Protein AF-A0A078LYP4-F1 (afdb_monomer_lite)

Radius of gyration: 14.99 Å; chains: 1; bounding box: 34×28×52 Å

InterPro domains:
  IPR005358 Putative zinc- or iron-chelating domain containing protein [PF03692] (8-87)

Secondary structure (DSSP, 8-state):
--HHHHHHTTSS-GGGGGS-HHHHHHHHHHTTSEEEEETTTTEEEEPBPTTS-BTTB-TTT-SBTTSTT--HHHHTTTTSSSSTT--TTS------

Foldseek 3Di:
DAPVLCVLVVNDPPVCVPPQLVVSQVVCVVVQQFPDADNVVRDTHGHADPVRHGPQQDPPPRDGVSNVSGGCCVVVPPCHDPDHPDDPPDPPPPDD

Sequence (96 aa):
MRIDDLIRLELVDAFEREEPAKSIARRLTKAGVIEHFNQKNGTFTLTRLTNGDCLYLDRQTRLCTVYERRPDTCRNHPKIGPRPGYCAYQQKITAR

Structure (mmCIF, N/CA/C/O backbone):
data_AF-A0A078LYP4-F1
#
_entry.id   AF-A0A078LYP4-F1
#
loop_
_atom_site.group_PDB
_atom_site.id
_atom_site.type_symbol
_atom_site.label_atom_id
_atom_site.label_alt_id
_atom_site.label_comp_id
_atom_site.label_asym_id
_atom_site.label_entity_id
_atom_site.label_seq_id
_atom_site.pdbx_PDB_ins_code
_atom_site.Cartn_x
_atom_site.Cartn_y
_atom_site.Cartn_z
_atom_site.occupancy
_atom_site.B_iso_or_equiv
_atom_site.auth_seq_id
_atom_site.auth_comp_id
_atom_site.auth_asym_id
_atom_site.auth_atom_id
_atom_site.pdbx_PDB_model_num
ATOM 1 N N . MET A 1 1 ? 4.634 -3.030 0.236 1.00 92.62 1 MET A N 1
ATOM 2 C CA . MET A 1 1 ? 4.109 -3.950 -0.797 1.00 92.62 1 MET A CA 1
ATOM 3 C C . MET A 1 1 ? 4.971 -3.884 -2.049 1.00 92.62 1 MET A C 1
ATOM 5 O O . MET A 1 1 ? 5.693 -2.903 -2.204 1.00 92.62 1 MET A O 1
ATOM 9 N N . ARG A 1 2 ? 4.955 -4.926 -2.886 1.00 94.00 2 ARG A N 1
ATOM 10 C CA . ARG A 1 2 ? 5.694 -4.997 -4.169 1.00 94.00 2 ARG A CA 1
ATOM 11 C C . ARG A 1 2 ? 4.743 -4.883 -5.367 1.00 94.00 2 ARG A C 1
ATOM 13 O O . ARG A 1 2 ? 3.546 -4.750 -5.169 1.00 94.00 2 ARG A O 1
ATOM 20 N N . ILE A 1 3 ? 5.256 -4.920 -6.596 1.00 95.38 3 ILE A N 1
ATOM 21 C CA . ILE A 1 3 ? 4.422 -4.781 -7.801 1.00 95.38 3 ILE A CA 1
ATOM 22 C C . ILE A 1 3 ? 3.334 -5.860 -7.913 1.00 95.38 3 ILE A C 1
ATOM 24 O O . ILE A 1 3 ? 2.196 -5.529 -8.222 1.00 95.38 3 ILE A O 1
ATOM 28 N N . ASP A 1 4 ? 3.620 -7.109 -7.536 1.00 95.31 4 ASP A N 1
ATOM 29 C CA . ASP A 1 4 ? 2.613 -8.183 -7.561 1.00 95.31 4 ASP A CA 1
ATOM 30 C C . ASP A 1 4 ? 1.451 -7.934 -6.589 1.00 95.31 4 ASP A C 1
ATOM 32 O O . ASP A 1 4 ? 0.314 -8.316 -6.859 1.00 95.31 4 ASP A O 1
ATOM 36 N N . ASP A 1 5 ? 1.703 -7.232 -5.481 1.00 95.62 5 ASP A N 1
ATOM 37 C CA . ASP A 1 5 ? 0.643 -6.793 -4.573 1.00 95.62 5 ASP A CA 1
ATOM 38 C C . ASP A 1 5 ? -0.247 -5.720 -5.217 1.00 95.62 5 ASP A C 1
ATOM 40 O O . ASP A 1 5 ? -1.447 -5.693 -4.956 1.00 95.62 5 ASP A O 1
ATOM 44 N N . LEU A 1 6 ? 0.327 -4.837 -6.042 1.00 96.50 6 LEU A N 1
ATOM 45 C CA . LEU A 1 6 ? -0.431 -3.818 -6.773 1.00 96.50 6 LEU A CA 1
ATOM 46 C C . LEU A 1 6 ? -1.289 -4.445 -7.875 1.00 96.50 6 LEU A C 1
ATOM 48 O O . LEU A 1 6 ? -2.423 -4.016 -8.065 1.00 96.50 6 LEU A O 1
ATOM 52 N N . ILE A 1 7 ? -0.771 -5.480 -8.542 1.00 96.31 7 ILE A N 1
ATOM 53 C CA . ILE A 1 7 ? -1.514 -6.262 -9.538 1.00 96.31 7 ILE A CA 1
ATOM 54 C C . ILE A 1 7 ? -2.668 -7.006 -8.876 1.00 96.31 7 ILE A C 1
ATOM 56 O O . ILE A 1 7 ? -3.796 -6.954 -9.353 1.00 96.31 7 ILE A O 1
ATOM 60 N N . ARG A 1 8 ? -2.423 -7.641 -7.724 1.00 95.94 8 ARG A N 1
ATOM 61 C CA . ARG A 1 8 ? -3.478 -8.311 -6.952 1.00 95.94 8 ARG A CA 1
ATOM 62 C C . ARG A 1 8 ? -4.580 -7.346 -6.510 1.00 95.94 8 ARG A C 1
ATOM 64 O O . ARG A 1 8 ? -5.741 -7.733 -6.465 1.00 95.94 8 ARG A O 1
ATOM 71 N N . LEU A 1 9 ? -4.216 -6.105 -6.188 1.00 96.06 9 LEU A N 1
ATOM 72 C CA . LEU A 1 9 ? -5.155 -5.027 -5.872 1.00 96.06 9 LEU A CA 1
ATOM 73 C C . LEU A 1 9 ? -5.816 -4.396 -7.107 1.00 96.06 9 LEU A C 1
ATOM 75 O O . LEU A 1 9 ? -6.629 -3.491 -6.933 1.00 96.06 9 LEU A O 1
ATOM 79 N N . GLU A 1 10 ? -5.474 -4.850 -8.316 1.00 96.06 10 GLU A N 1
ATOM 80 C CA . GLU A 1 10 ? -5.966 -4.325 -9.598 1.00 96.06 10 GLU A CA 1
ATOM 81 C C . GLU A 1 10 ? -5.667 -2.828 -9.799 1.00 96.06 10 GLU A C 1
ATOM 83 O O . GLU A 1 10 ? -6.397 -2.099 -10.463 1.00 96.06 10 GLU A O 1
ATOM 88 N N . LEU A 1 11 ? -4.568 -2.344 -9.213 1.00 96.00 11 LEU A N 1
ATOM 89 C CA . LEU A 1 11 ? -4.089 -0.963 -9.373 1.00 96.00 11 LEU A CA 1
ATOM 90 C C . LEU A 1 11 ? -3.120 -0.800 -10.549 1.00 96.00 11 LEU A C 1
ATOM 92 O O . LEU A 1 11 ? -2.829 0.321 -10.990 1.00 96.00 11 LEU A O 1
ATOM 96 N N . VAL A 1 12 ? -2.557 -1.925 -10.974 1.00 96.50 12 VAL A N 1
ATOM 97 C CA . VAL A 1 12 ? -1.492 -2.061 -11.961 1.00 96.50 12 VAL A CA 1
ATOM 98 C C . VAL A 1 12 ? -1.778 -3.323 -12.766 1.00 96.50 12 VAL A C 1
ATOM 100 O O . VAL A 1 12 ? -2.193 -4.331 -12.195 1.00 96.50 12 VAL A O 1
ATOM 103 N N . ASP A 1 13 ? -1.564 -3.273 -14.072 1.00 96.00 13 ASP A N 1
ATOM 104 C CA . ASP A 1 13 ? -1.713 -4.437 -14.941 1.00 96.00 13 ASP A CA 1
ATOM 105 C C . ASP A 1 13 ? -0.496 -5.382 -14.829 1.00 96.00 13 ASP A C 1
ATOM 107 O O . ASP A 1 13 ? 0.626 -4.972 -14.529 1.00 96.00 13 ASP A O 1
ATOM 111 N N . ALA A 1 14 ? -0.698 -6.672 -15.091 1.00 94.31 14 ALA A N 1
ATOM 112 C CA . ALA A 1 14 ? 0.370 -7.661 -15.172 1.00 94.31 14 ALA A CA 1
ATOM 113 C C . ALA A 1 14 ? 1.469 -7.311 -16.199 1.00 94.31 14 ALA A C 1
ATOM 115 O O . ALA A 1 14 ? 2.633 -7.651 -15.959 1.00 94.31 14 ALA A O 1
ATOM 116 N N . PHE A 1 15 ? 1.130 -6.640 -17.304 1.00 94.44 15 PHE A N 1
ATOM 117 C CA . PHE A 1 15 ? 2.094 -6.193 -18.319 1.00 94.44 15 PHE A CA 1
ATOM 118 C C . PHE A 1 15 ? 2.985 -5.049 -17.820 1.00 94.44 15 PHE A C 1
ATOM 120 O O . PHE A 1 15 ? 4.139 -4.941 -18.227 1.00 94.44 15 PHE A O 1
ATOM 127 N N . GLU A 1 16 ? 2.513 -4.251 -16.857 1.00 93.38 16 GLU A N 1
ATOM 128 C CA . GLU A 1 16 ? 3.298 -3.1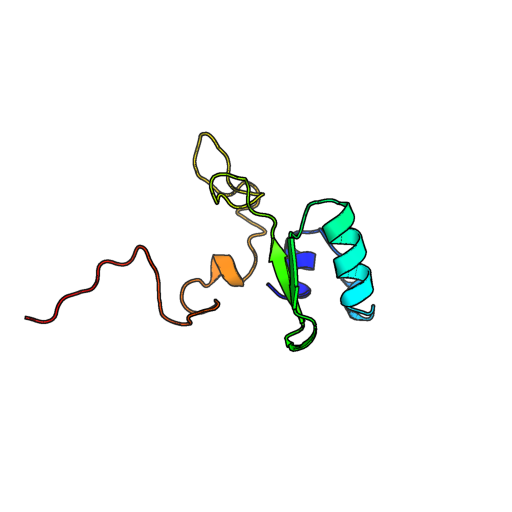54 -16.280 1.00 93.38 16 GLU A CA 1
ATOM 129 C C . GLU A 1 16 ? 4.462 -3.654 -15.400 1.00 93.38 16 GLU A C 1
ATOM 131 O O . GLU A 1 16 ? 5.250 -2.849 -14.909 1.00 93.38 16 GLU A O 1
ATOM 136 N N . ARG A 1 17 ? 4.643 -4.973 -15.205 1.00 92.88 17 ARG A N 1
ATOM 137 C CA . ARG A 1 17 ? 5.826 -5.512 -14.498 1.00 92.88 17 ARG A CA 1
ATOM 138 C C . ARG A 1 17 ? 7.149 -5.111 -15.137 1.00 92.88 17 ARG A C 1
ATOM 140 O O . ARG A 1 17 ? 8.149 -5.002 -14.429 1.00 92.88 17 ARG A O 1
ATOM 147 N N . GLU A 1 18 ? 7.147 -4.936 -16.451 1.00 92.19 18 GLU A N 1
ATOM 148 C CA . GLU A 1 18 ? 8.331 -4.561 -17.223 1.00 92.19 18 GLU A CA 1
ATOM 149 C C . GLU A 1 18 ? 8.550 -3.043 -17.239 1.00 92.19 18 GLU A C 1
ATOM 151 O O . GLU A 1 18 ? 9.625 -2.569 -17.613 1.00 92.19 18 GLU A O 1
ATOM 156 N N . GLU A 1 19 ? 7.567 -2.262 -16.780 1.00 93.06 19 GLU A N 1
ATOM 157 C CA . GLU A 1 19 ? 7.714 -0.821 -16.679 1.00 93.06 19 GLU A CA 1
ATOM 158 C C . GLU A 1 19 ? 8.615 -0.414 -15.503 1.00 93.06 19 GLU A C 1
ATOM 160 O O . GLU A 1 19 ? 8.641 -1.053 -14.443 1.00 93.06 19 GLU A O 1
ATOM 165 N N . PRO A 1 20 ? 9.334 0.718 -15.619 1.00 95.44 20 PRO A N 1
ATOM 166 C CA . PRO A 1 20 ? 10.091 1.254 -14.501 1.00 95.44 20 PRO A CA 1
ATOM 167 C C . PRO A 1 20 ? 9.180 1.525 -13.296 1.00 95.44 20 PRO A C 1
ATOM 169 O O . PRO A 1 20 ? 8.350 2.423 -13.330 1.00 95.44 20 PRO A O 1
ATOM 172 N N . ALA A 1 21 ? 9.404 0.863 -12.157 1.00 95.94 21 ALA A N 1
ATOM 173 C CA . ALA A 1 21 ? 8.578 1.032 -10.947 1.00 95.94 21 ALA A CA 1
ATOM 174 C C . ALA A 1 21 ? 8.366 2.500 -10.503 1.00 95.94 21 ALA A C 1
ATOM 176 O O . ALA A 1 21 ? 7.375 2.837 -9.854 1.00 95.94 21 ALA A O 1
ATOM 177 N N . LYS A 1 22 ? 9.284 3.401 -10.876 1.00 96.31 22 LYS A N 1
ATOM 178 C CA . LYS A 1 22 ? 9.182 4.845 -10.638 1.00 96.31 22 LYS A CA 1
ATOM 179 C C . LYS A 1 22 ? 8.075 5.531 -11.459 1.00 96.31 22 LYS A C 1
ATOM 181 O O . LYS A 1 22 ? 7.492 6.485 -10.944 1.00 96.31 22 LYS A O 1
ATOM 186 N N . SER A 1 23 ? 7.787 5.104 -12.695 1.00 96.62 23 SER A N 1
ATOM 187 C CA . SER A 1 23 ? 6.665 5.643 -13.490 1.00 96.62 23 SER A CA 1
ATOM 188 C C . SER A 1 23 ? 5.336 5.267 -12.837 1.00 96.62 23 SER A C 1
ATOM 190 O O . SER A 1 23 ? 4.528 6.150 -12.540 1.00 96.62 23 SER A O 1
ATOM 192 N N . ILE A 1 24 ? 5.185 3.987 -12.488 1.00 97.38 24 ILE A N 1
ATOM 193 C CA . ILE A 1 24 ? 4.033 3.441 -11.762 1.00 97.38 24 ILE A CA 1
ATOM 194 C C . ILE A 1 24 ? 3.837 4.190 -10.442 1.00 97.38 24 ILE A C 1
ATOM 196 O O . ILE A 1 24 ? 2.745 4.682 -10.161 1.00 97.38 24 ILE A O 1
ATOM 200 N N . ALA A 1 25 ? 4.905 4.365 -9.656 1.00 97.88 25 ALA A N 1
ATOM 201 C CA . ALA A 1 25 ? 4.843 5.099 -8.395 1.00 97.88 25 ALA A CA 1
ATOM 202 C C . ALA A 1 25 ? 4.319 6.530 -8.582 1.00 97.88 25 ALA A C 1
ATOM 204 O O . ALA A 1 25 ? 3.424 6.955 -7.859 1.00 97.88 25 ALA A O 1
ATOM 205 N N . ARG A 1 26 ? 4.820 7.269 -9.582 1.00 97.75 26 ARG A N 1
ATOM 206 C CA . ARG A 1 26 ? 4.349 8.635 -9.870 1.00 97.75 26 ARG A CA 1
ATOM 207 C C . ARG A 1 26 ? 2.861 8.668 -10.213 1.00 97.75 26 ARG A C 1
ATOM 209 O O . ARG A 1 26 ? 2.147 9.531 -9.701 1.00 97.75 26 ARG A O 1
ATOM 216 N N . ARG A 1 27 ? 2.393 7.731 -11.045 1.00 97.69 27 ARG A N 1
ATOM 217 C CA . ARG A 1 27 ? 0.976 7.600 -11.416 1.00 97.69 27 ARG A CA 1
ATOM 218 C C . ARG A 1 27 ? 0.108 7.323 -10.187 1.00 97.69 27 ARG A C 1
ATOM 220 O O . ARG A 1 27 ? -0.874 8.029 -9.967 1.00 97.69 27 ARG A O 1
ATOM 227 N N . LEU A 1 28 ? 0.502 6.361 -9.354 1.00 97.94 28 LEU A N 1
ATOM 228 C CA . LEU A 1 28 ?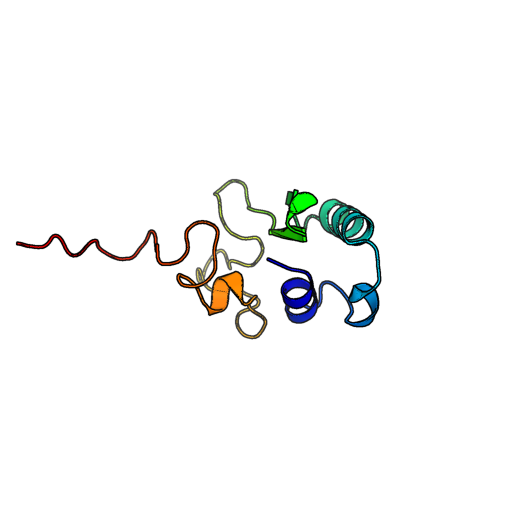 -0.247 5.977 -8.154 1.00 97.94 28 LEU A CA 1
ATOM 229 C C . LEU A 1 28 ? -0.219 7.045 -7.053 1.00 97.94 28 LEU A C 1
ATOM 231 O O . LEU A 1 28 ? -1.221 7.221 -6.361 1.00 97.94 28 LEU A O 1
ATOM 235 N N . THR A 1 29 ? 0.878 7.794 -6.904 1.00 98.06 29 THR A N 1
ATOM 236 C CA . THR A 1 29 ? 0.936 8.944 -5.987 1.00 98.06 29 THR A CA 1
ATOM 237 C C . THR A 1 29 ? -0.008 10.049 -6.445 1.00 98.06 29 THR A C 1
ATOM 239 O O . THR A 1 29 ? -0.751 10.585 -5.629 1.00 98.06 29 THR A O 1
ATOM 242 N N . LYS A 1 30 ? -0.051 10.358 -7.750 1.00 98.19 30 LYS A N 1
ATOM 243 C CA . LYS A 1 30 ? -1.001 11.342 -8.297 1.00 98.19 30 LYS A CA 1
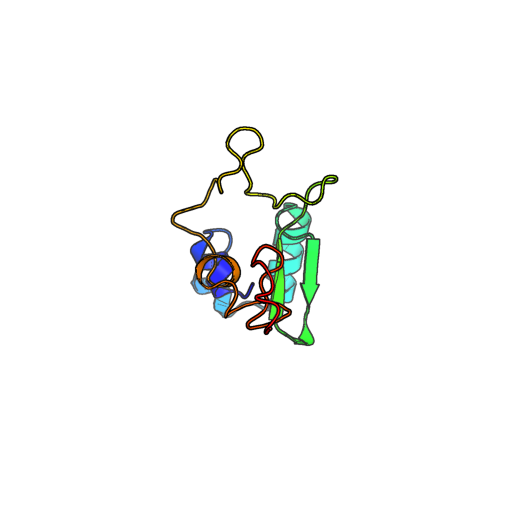ATOM 244 C C . LYS A 1 30 ? -2.459 10.917 -8.086 1.00 98.19 30 LYS A C 1
ATOM 246 O O . LYS A 1 30 ? -3.306 11.770 -7.853 1.00 98.19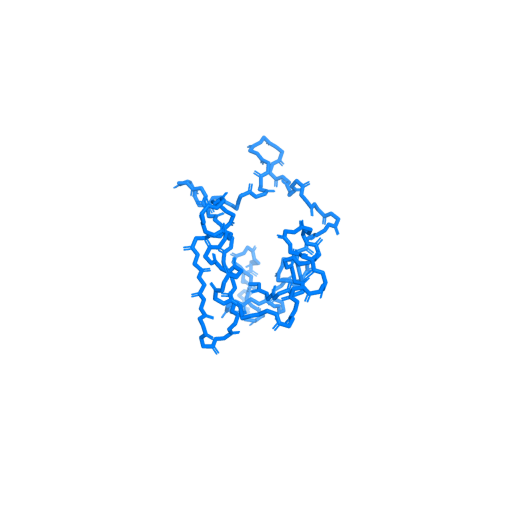 30 LYS A O 1
ATOM 251 N N . ALA A 1 31 ? -2.739 9.615 -8.135 1.00 97.75 31 ALA A N 1
ATOM 252 C CA . ALA A 1 31 ? -4.056 9.053 -7.836 1.00 97.75 31 ALA A CA 1
ATOM 253 C C . ALA A 1 31 ? -4.379 8.984 -6.327 1.00 97.75 31 ALA A C 1
ATOM 255 O O . ALA A 1 31 ? -5.480 8.587 -5.961 1.00 97.75 31 ALA A O 1
ATOM 256 N N . GLY A 1 32 ? -3.435 9.331 -5.444 1.00 97.31 32 GLY A N 1
ATOM 257 C CA . GLY A 1 32 ? -3.619 9.264 -3.991 1.00 97.31 32 GLY A CA 1
ATOM 258 C C . GLY A 1 32 ? -3.650 7.843 -3.421 1.00 97.31 32 GLY A C 1
ATOM 259 O O . GLY A 1 32 ? -4.042 7.655 -2.272 1.00 97.31 32 GLY A O 1
ATOM 260 N N . VAL A 1 33 ? -3.230 6.837 -4.193 1.00 97.69 33 VAL A N 1
ATOM 261 C CA . VAL A 1 33 ? -3.257 5.421 -3.789 1.00 97.69 33 VAL A CA 1
ATOM 262 C C . VAL A 1 33 ? -2.058 5.056 -2.914 1.00 97.69 33 VAL A C 1
ATOM 264 O O . VAL A 1 33 ? -2.186 4.279 -1.966 1.00 97.69 33 VAL A O 1
ATOM 267 N N . ILE A 1 34 ? -0.890 5.626 -3.222 1.00 97.94 34 ILE A N 1
ATOM 268 C CA . ILE A 1 34 ? 0.338 5.449 -2.442 1.00 97.94 34 ILE A CA 1
ATOM 269 C C . ILE A 1 34 ? 0.842 6.795 -1.920 1.00 97.94 34 ILE A C 1
ATOM 271 O O . ILE A 1 34 ? 0.812 7.799 -2.633 1.00 97.94 34 ILE A O 1
ATOM 275 N N . GLU A 1 35 ? 1.401 6.787 -0.714 1.00 97.44 35 GLU A N 1
ATOM 276 C CA . GLU A 1 35 ? 2.048 7.958 -0.108 1.00 97.44 35 GLU A CA 1
ATOM 277 C C . GLU A 1 35 ? 3.573 7.939 -0.265 1.00 97.44 35 GLU A C 1
ATOM 279 O O . GLU A 1 35 ? 4.223 8.976 -0.159 1.00 97.44 35 GLU A O 1
ATOM 284 N N . HIS A 1 36 ? 4.167 6.767 -0.515 1.00 97.00 36 HIS A N 1
ATOM 285 C CA . HIS A 1 36 ? 5.618 6.632 -0.608 1.00 97.00 36 HIS A CA 1
ATOM 286 C C . HIS A 1 36 ? 6.050 5.460 -1.500 1.00 97.00 36 HIS A C 1
ATOM 288 O O . HIS A 1 36 ? 5.426 4.395 -1.510 1.00 97.00 36 HIS A O 1
ATOM 294 N N . PHE A 1 37 ? 7.170 5.645 -2.203 1.00 97.94 37 PHE A N 1
ATOM 295 C CA . PHE A 1 37 ? 7.858 4.611 -2.971 1.00 97.94 37 PHE A CA 1
ATOM 296 C C . PHE A 1 37 ? 9.344 4.577 -2.602 1.00 97.94 37 PHE A C 1
ATOM 298 O O . PHE A 1 37 ? 10.058 5.568 -2.744 1.00 97.94 37 PHE A O 1
ATOM 305 N N . ASN A 1 38 ? 9.821 3.416 -2.159 1.00 96.44 38 ASN A N 1
ATOM 306 C CA . ASN A 1 38 ? 11.231 3.170 -1.892 1.00 96.44 38 ASN A CA 1
ATOM 307 C C . ASN A 1 38 ? 11.882 2.529 -3.122 1.00 96.44 38 ASN A C 1
ATOM 309 O O . ASN A 1 38 ? 11.721 1.333 -3.373 1.00 96.44 38 ASN A O 1
ATOM 313 N N . GLN A 1 39 ? 12.666 3.323 -3.853 1.00 95.44 39 GLN A N 1
ATOM 314 C CA . GLN A 1 39 ? 13.331 2.874 -5.075 1.00 95.44 39 GLN A CA 1
ATOM 315 C C . GLN A 1 39 ? 14.369 1.771 -4.828 1.00 95.44 39 GLN A C 1
ATOM 317 O O . GLN A 1 39 ? 14.471 0.857 -5.639 1.00 95.44 39 GLN A O 1
ATOM 322 N N . LYS A 1 40 ? 15.106 1.818 -3.709 1.00 94.62 40 LYS A N 1
ATOM 323 C CA . LYS A 1 40 ? 16.143 0.823 -3.383 1.00 94.62 40 LYS A CA 1
ATOM 324 C C . LYS A 1 40 ? 15.559 -0.586 -3.264 1.00 94.62 40 LYS A C 1
ATOM 326 O O . LYS A 1 40 ? 16.169 -1.546 -3.717 1.00 94.62 40 LYS A O 1
ATOM 331 N N . ASN A 1 41 ? 14.381 -0.696 -2.653 1.00 92.00 41 ASN A N 1
ATOM 332 C CA . ASN A 1 41 ? 13.763 -1.983 -2.338 1.00 92.00 41 ASN A CA 1
ATOM 333 C C . ASN A 1 41 ? 12.601 -2.343 -3.279 1.00 92.00 41 ASN A C 1
ATOM 335 O O . ASN A 1 41 ? 12.021 -3.422 -3.135 1.00 92.00 41 ASN A O 1
ATOM 339 N N . GLY A 1 42 ? 12.228 -1.438 -4.190 1.00 94.19 42 GLY A N 1
ATOM 340 C CA . GLY A 1 42 ? 11.067 -1.590 -5.067 1.00 94.19 42 GLY A CA 1
ATOM 341 C C . GLY A 1 42 ? 9.753 -1.719 -4.294 1.00 94.19 42 GLY A C 1
ATOM 342 O O . GLY A 1 42 ? 8.884 -2.498 -4.684 1.00 94.19 42 GLY A O 1
ATOM 343 N N . THR A 1 43 ? 9.622 -1.025 -3.157 1.00 95.38 43 THR A N 1
ATOM 344 C CA . THR A 1 43 ? 8.440 -1.142 -2.295 1.00 95.38 43 THR A CA 1
ATOM 345 C C . THR A 1 43 ? 7.563 0.097 -2.331 1.00 95.38 43 THR A C 1
ATOM 347 O O . THR A 1 43 ? 8.034 1.228 -2.244 1.00 95.38 43 THR A O 1
ATOM 350 N N . PHE A 1 44 ? 6.259 -0.141 -2.399 1.00 96.62 44 PHE A N 1
ATOM 351 C CA . PHE A 1 44 ? 5.211 0.868 -2.360 1.00 96.62 44 PHE A CA 1
ATOM 352 C C . PHE A 1 44 ? 4.537 0.852 -0.983 1.00 96.62 44 PHE A C 1
ATOM 354 O O . PHE A 1 44 ? 4.390 -0.213 -0.363 1.00 96.62 44 PHE A O 1
ATOM 361 N N . THR A 1 45 ? 4.131 2.025 -0.510 1.00 95.88 45 THR A N 1
ATOM 362 C CA . THR A 1 45 ? 3.372 2.212 0.729 1.00 95.88 45 THR A CA 1
ATOM 363 C C . THR A 1 45 ? 2.030 2.831 0.378 1.00 95.88 45 THR A C 1
ATOM 365 O O . THR A 1 45 ? 1.995 3.945 -0.141 1.00 95.88 45 THR A O 1
ATOM 368 N N . LEU A 1 46 ? 0.941 2.111 0.659 1.00 96.56 46 LEU A N 1
ATOM 369 C CA . LEU A 1 46 ? -0.414 2.638 0.493 1.00 96.56 46 LEU A CA 1
ATOM 370 C C . LEU A 1 46 ? -0.607 3.899 1.330 1.00 96.56 46 LEU A C 1
ATOM 372 O O . LEU A 1 46 ? -0.062 4.002 2.429 1.00 96.56 46 LEU A O 1
ATOM 376 N N . THR A 1 47 ? -1.415 4.815 0.816 1.00 97.94 47 THR A N 1
ATOM 377 C CA . THR A 1 47 ? -1.796 6.027 1.534 1.00 97.94 47 THR A CA 1
ATOM 378 C C . THR A 1 47 ? -2.459 5.683 2.860 1.00 97.94 47 THR A C 1
ATOM 380 O O . THR A 1 47 ? -3.333 4.811 2.939 1.00 97.94 47 THR A O 1
ATOM 383 N N . ARG A 1 48 ? -2.052 6.395 3.908 1.00 96.38 48 ARG A N 1
ATOM 384 C CA . ARG A 1 48 ? -2.734 6.404 5.194 1.00 96.38 48 ARG A CA 1
ATOM 385 C C . ARG A 1 48 ? -3.560 7.672 5.334 1.00 96.38 48 ARG A C 1
ATOM 387 O O . ARG A 1 48 ? -3.158 8.754 4.914 1.00 96.38 48 ARG A O 1
ATOM 394 N N . LEU A 1 49 ? -4.734 7.530 5.931 1.00 95.31 49 LEU A N 1
ATOM 395 C CA . LEU A 1 49 ? -5.571 8.657 6.315 1.00 95.31 49 LEU A CA 1
ATOM 396 C C . LEU A 1 49 ? -4.938 9.403 7.499 1.00 95.31 49 LEU A C 1
ATOM 398 O O . LEU A 1 49 ? -4.040 8.897 8.172 1.00 95.31 49 LEU A O 1
ATOM 402 N N . THR A 1 50 ? -5.435 10.604 7.791 1.00 94.19 50 THR A N 1
ATOM 403 C CA . THR A 1 50 ? -4.922 11.458 8.879 1.00 9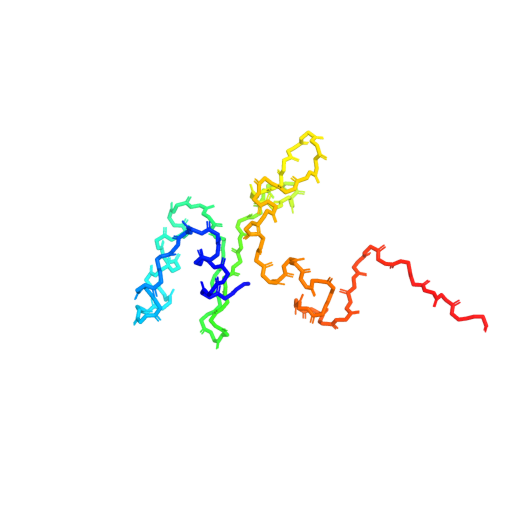4.19 50 THR A CA 1
ATOM 404 C C . THR A 1 50 ? -4.989 10.804 10.260 1.00 94.19 50 THR A C 1
ATOM 406 O O . THR A 1 50 ? -4.190 11.127 11.132 1.00 94.19 50 THR A O 1
ATOM 409 N N . ASN A 1 51 ? -5.904 9.855 10.457 1.00 93.44 51 ASN A N 1
ATOM 410 C CA . ASN A 1 51 ? -6.037 9.062 11.679 1.00 93.44 51 ASN A CA 1
ATOM 411 C C . ASN A 1 51 ? -5.146 7.800 11.699 1.00 93.44 51 ASN A C 1
ATOM 413 O O . ASN A 1 51 ? -5.255 6.990 12.615 1.00 93.44 51 ASN A O 1
ATOM 417 N N . GLY A 1 52 ? -4.287 7.613 10.695 1.00 92.56 52 GLY A N 1
ATOM 418 C CA . GLY A 1 52 ? -3.404 6.456 10.561 1.00 92.56 52 GLY A CA 1
ATOM 419 C C . GLY A 1 52 ? -4.042 5.226 9.911 1.00 92.56 52 GLY A C 1
ATOM 420 O O . GLY A 1 52 ? -3.351 4.219 9.744 1.00 92.56 52 GLY A O 1
ATOM 421 N N . ASP A 1 53 ? -5.314 5.289 9.511 1.00 95.06 53 ASP A N 1
ATOM 422 C CA . ASP A 1 53 ? -5.986 4.171 8.847 1.00 95.06 53 ASP A CA 1
ATOM 423 C C . ASP A 1 53 ? -5.436 3.920 7.443 1.00 95.06 53 ASP A C 1
ATOM 425 O O . ASP A 1 53 ? -5.102 4.845 6.706 1.00 95.06 53 ASP A O 1
ATOM 429 N N . CYS A 1 54 ? -5.402 2.651 7.038 1.00 94.38 54 CYS A N 1
ATOM 430 C CA . CYS A 1 54 ? -5.143 2.277 5.649 1.00 94.38 54 CYS A CA 1
ATOM 431 C C . CYS A 1 54 ? -6.255 2.807 4.726 1.00 94.38 54 CYS A C 1
ATOM 433 O O . CYS A 1 54 ? -7.428 2.759 5.095 1.00 94.38 54 CYS A O 1
ATOM 435 N N . LEU A 1 55 ? -5.901 3.209 3.498 1.00 97.00 55 LEU A N 1
ATOM 436 C CA . LEU A 1 55 ? -6.836 3.631 2.444 1.00 97.00 55 LEU A CA 1
ATOM 437 C C . LEU A 1 55 ? -8.026 2.673 2.234 1.00 97.00 55 LEU A C 1
ATOM 439 O O . LEU A 1 55 ? -9.128 3.121 1.936 1.00 97.00 55 LEU A O 1
ATOM 443 N N . TYR A 1 56 ? -7.810 1.364 2.402 1.00 97.06 56 TYR A N 1
ATOM 444 C CA . TYR A 1 56 ? -8.830 0.325 2.209 1.00 97.06 56 TYR A CA 1
ATOM 445 C C . TYR A 1 56 ? -9.468 -0.179 3.508 1.00 97.06 56 TYR A C 1
ATOM 447 O O . TYR A 1 56 ? -10.025 -1.278 3.531 1.00 97.06 56 TYR A O 1
ATOM 455 N N . LEU A 1 57 ? -9.333 0.549 4.616 1.00 96.75 57 LEU A N 1
ATOM 456 C CA . LEU A 1 57 ? -10.010 0.204 5.859 1.00 96.75 57 LEU A CA 1
ATOM 457 C C . LEU A 1 57 ? -11.382 0.875 5.892 1.00 96.75 57 LEU A C 1
ATOM 459 O O . LEU A 1 57 ? -11.486 2.101 5.864 1.00 96.75 57 LEU A O 1
ATOM 463 N N . ASP A 1 58 ? -12.435 0.068 5.961 1.00 96.88 58 ASP A N 1
ATOM 464 C CA . ASP A 1 58 ? -13.788 0.574 6.116 1.00 96.88 58 ASP A CA 1
ATOM 465 C C . ASP A 1 58 ? -13.937 1.271 7.475 1.00 96.88 58 ASP A C 1
ATOM 467 O O . ASP A 1 58 ? -13.572 0.731 8.526 1.00 96.88 58 ASP A O 1
ATOM 471 N N . ARG A 1 59 ? -14.460 2.499 7.460 1.00 94.69 59 ARG A N 1
ATOM 472 C CA . ARG A 1 59 ? -14.486 3.357 8.653 1.00 94.69 59 ARG A CA 1
ATOM 473 C C . ARG A 1 59 ? -15.478 2.882 9.711 1.00 94.69 59 ARG A C 1
ATOM 475 O O . ARG A 1 59 ? -15.262 3.181 10.881 1.00 94.69 59 ARG A O 1
ATOM 482 N N . GLN A 1 60 ? -16.528 2.162 9.318 1.00 95.38 60 GLN A N 1
ATOM 483 C CA . GLN A 1 60 ? -17.583 1.720 10.230 1.00 95.38 60 GLN A CA 1
ATOM 484 C C . GLN A 1 60 ? -17.294 0.315 10.759 1.00 95.38 60 GLN A C 1
ATOM 486 O O . GLN A 1 60 ? -17.190 0.103 11.962 1.00 95.38 60 GLN A O 1
ATOM 491 N N . THR A 1 61 ? -17.108 -0.639 9.852 1.00 97.25 61 THR A N 1
ATOM 492 C CA . THR A 1 61 ? -16.924 -2.060 10.171 1.00 97.25 61 THR A CA 1
ATOM 493 C C . THR A 1 61 ? -15.507 -2.389 10.626 1.00 97.25 61 THR A C 1
ATOM 495 O O . THR A 1 61 ? -15.289 -3.435 11.233 1.00 97.25 61 THR A O 1
ATOM 498 N N . ARG A 1 62 ? -14.528 -1.518 10.330 1.00 94.62 62 ARG A N 1
ATOM 499 C CA . ARG A 1 62 ? -13.093 -1.757 10.572 1.00 94.62 62 ARG A CA 1
ATOM 500 C C . ARG A 1 62 ? -12.568 -3.004 9.854 1.00 94.62 62 ARG A C 1
ATOM 502 O O . ARG A 1 62 ? -11.550 -3.577 10.243 1.00 94.62 62 ARG A O 1
ATOM 509 N N . LEU A 1 63 ? -13.238 -3.404 8.776 1.00 95.50 63 LEU A N 1
ATOM 510 C CA . LEU A 1 63 ? -12.816 -4.477 7.888 1.00 95.50 63 LEU A CA 1
ATOM 511 C C . LEU A 1 63 ? -12.149 -3.900 6.642 1.00 95.50 63 LEU A C 1
ATOM 513 O O . LEU A 1 63 ? -12.336 -2.745 6.274 1.00 95.50 63 LEU A O 1
ATOM 517 N N . CYS A 1 64 ? -11.319 -4.707 5.988 1.00 96.38 64 CYS A N 1
ATOM 518 C CA . CYS A 1 64 ? -10.697 -4.267 4.743 1.00 96.38 64 CYS A CA 1
ATOM 519 C C . CYS A 1 64 ? -11.704 -4.383 3.600 1.00 96.38 64 CYS A C 1
ATOM 521 O O . CYS A 1 64 ? -12.256 -5.463 3.402 1.00 96.38 64 CYS A O 1
ATOM 523 N N . THR A 1 65 ? -11.875 -3.320 2.819 1.00 97.56 65 THR A N 1
ATOM 524 C CA . THR A 1 65 ? -12.804 -3.270 1.680 1.00 97.56 65 THR A CA 1
ATOM 525 C C . THR A 1 65 ? -12.340 -4.103 0.482 1.00 97.56 65 THR A C 1
ATOM 527 O O . THR A 1 65 ? -13.146 -4.481 -0.359 1.00 97.56 65 THR A O 1
ATOM 530 N N . VAL A 1 66 ? -11.051 -4.450 0.420 1.00 96.81 66 VAL A N 1
ATOM 531 C CA . VAL A 1 66 ? -10.442 -5.301 -0.621 1.00 96.81 66 VAL A CA 1
ATOM 532 C C . VAL A 1 66 ? -9.995 -6.653 -0.055 1.00 96.81 66 VAL A C 1
ATOM 534 O O . VAL A 1 66 ? -8.932 -7.163 -0.400 1.00 96.81 66 VAL A O 1
ATOM 537 N N . TYR A 1 67 ? -10.777 -7.229 0.865 1.00 95.06 67 TYR A N 1
ATOM 538 C CA . TYR A 1 67 ? -10.385 -8.403 1.657 1.00 95.06 67 TYR A CA 1
ATOM 539 C C . TYR A 1 67 ? -9.848 -9.573 0.815 1.00 95.06 67 TYR A C 1
ATOM 541 O O . TYR A 1 67 ? -8.784 -10.120 1.112 1.00 95.06 67 TYR A O 1
ATOM 549 N N . GLU A 1 68 ? -10.554 -9.929 -0.257 1.00 95.69 68 GLU A N 1
ATOM 550 C CA . GLU A 1 68 ? -10.194 -11.041 -1.146 1.00 95.69 68 GLU A CA 1
ATOM 551 C C . GLU A 1 68 ? -8.878 -10.782 -1.890 1.00 95.69 68 GLU A C 1
ATOM 553 O O . GLU A 1 68 ? -8.030 -11.668 -1.998 1.00 95.69 68 GLU A O 1
ATOM 558 N N . ARG A 1 69 ? -8.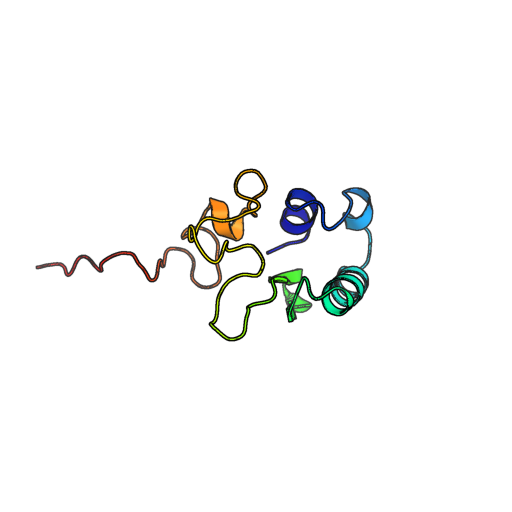660 -9.526 -2.284 1.00 95.81 69 ARG A N 1
ATOM 559 C CA . ARG A 1 69 ? -7.509 -9.035 -3.052 1.00 95.81 69 ARG A CA 1
ATOM 560 C C . ARG A 1 69 ? -6.369 -8.509 -2.178 1.00 95.81 69 ARG A C 1
ATOM 562 O O . ARG A 1 69 ? -5.442 -7.874 -2.673 1.00 95.81 69 ARG A O 1
ATOM 569 N N . ARG A 1 70 ? -6.419 -8.755 -0.863 1.00 95.31 70 ARG A N 1
ATOM 570 C CA . ARG A 1 70 ? -5.410 -8.253 0.077 1.00 95.31 70 ARG A CA 1
ATOM 571 C C . ARG A 1 70 ? -3.991 -8.594 -0.393 1.00 95.31 70 ARG A C 1
ATOM 573 O O . ARG A 1 70 ? -3.734 -9.749 -0.738 1.00 95.31 70 ARG A O 1
ATOM 580 N N . PRO A 1 71 ? -3.060 -7.632 -0.315 1.00 95.12 71 PRO A N 1
ATOM 581 C CA . PRO A 1 71 ? -1.668 -7.868 -0.661 1.00 95.12 71 PRO A CA 1
ATOM 582 C C . PRO A 1 71 ? -1.045 -8.892 0.293 1.00 95.12 71 PRO A C 1
ATOM 584 O O . PRO A 1 71 ? -1.454 -8.999 1.455 1.00 95.12 71 PRO A O 1
ATOM 587 N N . ASP A 1 72 ? -0.001 -9.586 -0.151 1.00 93.12 72 ASP A N 1
ATOM 588 C CA . ASP A 1 72 ? 0.729 -10.585 0.634 1.00 93.12 72 ASP A CA 1
ATOM 589 C C . ASP A 1 72 ? 1.293 -9.985 1.918 1.00 93.12 72 ASP A C 1
ATOM 591 O O . ASP A 1 72 ? 1.325 -10.646 2.954 1.00 93.12 72 ASP A O 1
ATOM 595 N N . THR A 1 73 ? 1.668 -8.703 1.874 1.00 89.38 73 THR A N 1
ATOM 596 C CA . THR A 1 73 ? 2.099 -7.950 3.061 1.00 89.38 73 THR A CA 1
ATOM 597 C C . THR A 1 73 ? 1.039 -7.981 4.174 1.00 89.38 73 THR A C 1
ATOM 599 O O . THR A 1 73 ? 1.383 -8.104 5.345 1.00 89.38 73 THR A O 1
ATOM 602 N N . CYS A 1 74 ? -0.248 -7.883 3.826 1.00 90.94 74 CYS A N 1
ATOM 603 C CA . CYS A 1 74 ? -1.350 -7.932 4.789 1.00 90.94 74 CYS A CA 1
ATOM 604 C C . CYS A 1 74 ? -1.810 -9.368 5.061 1.00 90.94 74 CYS A C 1
ATOM 606 O O . CYS A 1 74 ? -2.096 -9.704 6.206 1.00 90.94 74 CYS A O 1
ATOM 608 N N . ARG A 1 75 ? -1.891 -10.211 4.021 1.00 92.88 75 ARG A N 1
ATOM 609 C CA . ARG A 1 75 ? -2.361 -11.602 4.119 1.00 92.88 75 ARG A CA 1
ATOM 610 C C . ARG A 1 75 ? -1.437 -12.460 4.982 1.00 92.88 75 ARG A C 1
ATOM 612 O O . ARG A 1 75 ? -1.921 -13.274 5.756 1.00 92.88 75 ARG A O 1
ATOM 619 N N . ASN A 1 76 ? -0.129 -12.248 4.859 1.00 92.81 76 ASN A N 1
ATOM 620 C CA . ASN A 1 76 ? 0.900 -13.046 5.520 1.00 92.81 76 ASN A CA 1
ATOM 621 C C . ASN A 1 76 ? 1.552 -12.306 6.699 1.00 92.81 76 ASN A C 1
ATOM 623 O O . ASN A 1 76 ? 2.645 -12.674 7.133 1.00 92.81 76 ASN A O 1
ATOM 627 N N . HIS A 1 77 ? 0.933 -11.243 7.219 1.00 89.00 77 HIS A N 1
ATOM 628 C CA . HIS A 1 77 ? 1.388 -10.613 8.459 1.00 89.00 77 HIS A CA 1
ATOM 629 C C . HIS A 1 77 ? 1.271 -11.619 9.626 1.00 89.00 77 HIS A C 1
ATOM 631 O O . HIS A 1 77 ? 0.253 -12.304 9.712 1.00 89.00 77 HIS A O 1
ATOM 637 N N . PRO A 1 78 ? 2.262 -11.735 10.534 1.00 92.69 78 PRO A N 1
ATOM 638 C CA . PRO A 1 78 ? 3.465 -10.908 10.680 1.00 92.69 78 PRO A CA 1
ATOM 639 C C . PRO A 1 78 ? 4.712 -11.423 9.954 1.00 92.69 78 PRO A C 1
ATOM 641 O O . PRO A 1 78 ? 5.775 -10.817 10.072 1.00 92.69 78 PRO A O 1
ATOM 644 N N . LYS A 1 79 ? 4.623 -12.530 9.208 1.00 91.38 79 LYS A N 1
ATOM 645 C CA . LYS A 1 79 ? 5.766 -13.105 8.479 1.00 91.38 79 LYS A CA 1
ATOM 646 C C . LYS A 1 79 ? 6.347 -12.114 7.467 1.00 91.38 79 LYS A C 1
ATOM 648 O O . LYS A 1 79 ? 7.562 -12.037 7.316 1.00 91.38 79 LYS A O 1
ATOM 653 N N . ILE A 1 80 ? 5.483 -11.347 6.802 1.00 88.38 80 ILE A N 1
ATOM 654 C CA . ILE A 1 80 ? 5.865 -10.308 5.840 1.00 88.38 80 ILE A CA 1
ATOM 655 C C . ILE A 1 80 ? 5.583 -8.925 6.441 1.00 88.38 80 ILE A C 1
ATOM 657 O O . ILE A 1 80 ? 4.503 -8.671 6.972 1.00 88.38 80 ILE A O 1
ATOM 661 N N . GLY A 1 81 ? 6.558 -8.017 6.354 1.00 84.12 81 GLY A N 1
ATOM 662 C CA . GLY A 1 81 ? 6.427 -6.642 6.835 1.00 84.12 81 GLY A CA 1
ATOM 663 C C . GLY A 1 81 ? 7.775 -5.982 7.141 1.00 84.12 81 GLY A C 1
ATOM 664 O O . GLY A 1 81 ? 8.820 -6.600 6.948 1.00 84.12 81 GLY A O 1
ATOM 665 N N . PRO A 1 82 ? 7.777 -4.731 7.637 1.00 82.12 82 PRO A N 1
ATOM 666 C CA . PRO A 1 82 ? 9.003 -4.021 8.020 1.00 82.12 82 PRO A CA 1
ATOM 667 C C . PRO A 1 82 ? 9.713 -4.656 9.226 1.00 82.12 82 PRO A C 1
ATOM 669 O O . PRO A 1 82 ? 10.915 -4.482 9.393 1.00 82.12 82 PRO A O 1
ATOM 672 N N . ARG A 1 83 ? 8.973 -5.393 10.064 1.00 88.25 83 ARG A N 1
ATOM 673 C CA . ARG A 1 83 ? 9.494 -6.173 11.192 1.00 88.25 83 ARG A CA 1
ATOM 674 C C . ARG A 1 83 ? 8.974 -7.613 11.076 1.00 88.25 83 ARG A C 1
ATOM 676 O O . ARG A 1 83 ? 7.946 -7.920 11.679 1.00 88.25 83 ARG A O 1
ATOM 683 N N . PRO A 1 84 ? 9.612 -8.472 10.260 1.00 90.56 84 PRO A N 1
ATOM 684 C CA . PRO A 1 84 ? 9.196 -9.864 10.107 1.00 90.56 84 PRO A CA 1
ATOM 685 C C . PRO A 1 84 ? 9.118 -10.580 11.460 1.00 90.56 84 PRO A C 1
ATOM 687 O O . PRO A 1 84 ? 10.015 -10.447 12.290 1.00 90.56 84 PRO A O 1
ATOM 690 N N . GLY A 1 85 ? 8.029 -11.309 11.694 1.00 89.88 85 GLY A N 1
ATOM 691 C CA . GLY A 1 85 ? 7.768 -12.031 12.942 1.00 89.88 85 GLY A CA 1
ATOM 692 C C . GLY A 1 85 ? 7.219 -11.175 14.090 1.00 89.88 85 GLY A C 1
ATOM 693 O O . GLY A 1 85 ? 6.868 -11.725 15.129 1.00 89.88 85 GLY A O 1
ATOM 694 N N . TYR A 1 86 ? 7.096 -9.854 13.922 1.00 89.62 86 TYR A N 1
ATOM 695 C CA . TYR A 1 86 ? 6.535 -8.964 14.939 1.00 89.62 86 TYR A CA 1
ATOM 696 C C . TYR A 1 86 ? 5.121 -8.496 14.569 1.00 89.62 86 TYR A C 1
ATOM 698 O O . TYR A 1 86 ? 4.918 -7.859 13.534 1.00 89.62 86 TYR A O 1
ATOM 706 N N . CYS A 1 87 ? 4.158 -8.745 15.460 1.00 88.12 87 CYS A N 1
ATOM 707 C CA . CYS A 1 87 ? 2.806 -8.192 15.396 1.00 88.12 87 CYS A CA 1
ATOM 708 C C . CYS A 1 87 ? 2.575 -7.252 16.588 1.00 88.12 87 CYS A C 1
ATOM 710 O O . CYS A 1 87 ? 2.772 -7.637 17.739 1.00 88.12 87 CYS A O 1
ATOM 712 N N . ALA A 1 88 ? 2.138 -6.018 16.314 1.00 83.94 88 ALA A N 1
ATOM 713 C CA . ALA A 1 88 ? 1.902 -5.000 17.345 1.00 83.94 88 ALA A CA 1
ATOM 714 C C . ALA A 1 88 ? 0.716 -5.330 18.272 1.00 83.94 88 ALA A C 1
ATOM 716 O O . ALA A 1 88 ? 0.662 -4.830 19.391 1.00 83.94 88 ALA A O 1
ATOM 717 N N . TYR A 1 89 ? -0.210 -6.176 17.811 1.00 81.75 89 TYR A N 1
ATOM 718 C CA . TYR A 1 89 ? -1.411 -6.578 18.550 1.00 81.75 89 TYR A CA 1
ATOM 719 C C . TYR A 1 89 ? -1.269 -7.934 19.247 1.00 81.75 89 TYR A C 1
ATOM 721 O O . TYR A 1 89 ? -2.140 -8.314 20.027 1.00 81.75 89 TYR A O 1
ATOM 729 N N . GLN A 1 90 ? -0.192 -8.678 18.982 1.00 82.75 90 GLN A N 1
ATOM 730 C CA . GLN A 1 90 ? 0.067 -9.922 19.697 1.00 82.75 90 GLN A CA 1
ATOM 731 C C . GLN A 1 90 ? 0.475 -9.584 21.127 1.00 82.75 90 GLN A C 1
ATOM 733 O O . GLN A 1 90 ? 1.428 -8.832 21.347 1.00 82.75 90 GLN A O 1
ATOM 738 N N . GLN A 1 91 ? -0.230 -10.151 22.106 1.00 76.81 91 GLN A N 1
ATOM 739 C CA . GLN A 1 91 ? 0.202 -10.033 23.491 1.00 76.81 91 GLN A CA 1
ATOM 740 C C . GLN A 1 91 ? 1.572 -10.694 23.637 1.00 76.81 91 GLN A C 1
ATOM 742 O O . GLN A 1 91 ? 1.776 -11.836 23.219 1.00 76.81 91 GLN A O 1
ATOM 747 N N . LYS A 1 92 ? 2.531 -9.957 24.204 1.00 73.19 92 LYS A N 1
ATOM 748 C CA . LYS A 1 92 ? 3.823 -10.534 24.564 1.00 73.19 92 LYS A CA 1
ATOM 749 C C . LYS A 1 92 ? 3.550 -11.570 25.646 1.00 73.19 92 LYS A C 1
ATOM 751 O O . LYS A 1 92 ? 3.107 -11.207 26.730 1.00 73.19 92 LYS A O 1
ATOM 756 N N . ILE A 1 93 ? 3.797 -12.843 25.351 1.00 67.50 93 ILE A N 1
ATOM 757 C CA . ILE A 1 93 ? 3.836 -13.871 26.388 1.00 67.50 93 ILE A CA 1
ATOM 758 C C . ILE A 1 93 ? 5.079 -13.554 27.218 1.00 67.50 93 ILE A C 1
ATOM 760 O O . ILE A 1 93 ? 6.202 -13.832 26.799 1.00 67.50 93 ILE A O 1
ATOM 764 N N . THR A 1 94 ? 4.899 -12.876 28.346 1.00 63.47 94 THR A N 1
ATOM 765 C CA . THR A 1 94 ? 5.971 -12.683 29.318 1.00 63.47 94 THR A CA 1
ATOM 766 C C . THR A 1 94 ? 6.263 -14.059 29.905 1.00 63.47 94 THR A C 1
ATOM 768 O O . THR A 1 94 ? 5.424 -14.609 30.617 1.00 63.47 94 THR A O 1
ATOM 771 N N . ALA A 1 95 ? 7.399 -14.657 29.540 1.00 60.09 95 ALA A N 1
ATOM 772 C CA . ALA A 1 95 ? 7.857 -15.888 30.172 1.00 60.09 95 ALA A CA 1
ATOM 773 C C . ALA A 1 95 ? 7.984 -15.637 31.684 1.00 60.09 95 ALA A C 1
ATOM 775 O O . ALA A 1 95 ? 8.605 -14.652 32.090 1.00 60.09 95 ALA A O 1
ATOM 776 N N . ARG A 1 96 ? 7.312 -16.476 32.476 1.00 51.34 96 ARG A N 1
ATOM 777 C CA . ARG A 1 96 ? 7.459 -16.545 33.933 1.00 51.34 96 ARG A CA 1
ATOM 778 C C . ARG A 1 96 ? 8.699 -17.349 34.285 1.00 51.34 96 ARG A C 1
ATOM 780 O O . ARG A 1 96 ? 8.958 -18.331 33.555 1.00 51.34 96 ARG A O 1
#

Organism: NCBI:txid1499686

pLDDT: mean 92.48, std 8.13, range [51.34, 98.19]